Protein AF-A0A699J2H8-F1 (afdb_monomer_lite)

Foldseek 3Di:
DDDDDDDDDDPPPPVPPDPPQQAFDDWDWDDDPPFIWIWTAGPVRDIDIGRDPVVVVVVDDPRNLVRLLVRLCVVCVPNQDPDPVNNVSNVVSCVVPPPDPVSVVVDVVVPDDDDDVVNVVVVVVVVVVVVVVVVVVVVVVVVVVD

Sequence (146 aa):
METILDEEEVANDAIPLAVKSLRIVDWKIHIEGKKSYYRIVRADGKSQTYMIFNQMLKSFDKEDLKYLYKLVKARYGSTRPVERMDYLIWSDMKIMFEPHVEDEIYMLEKKKYPLTPHTFSTMLEKKLIIDYEIKMAYQLLKLIKK

Organism: Tanacetum cinerariifolium (NCBI:txid118510)

pLDDT: mean 70.09, std 17.8, range [38.12, 94.62]

Radius of gyration: 22.61 Å; chains: 1; bounding box: 38×48×82 Å

Secondary structure (DSSP, 8-state):
-----------------------EEEEEEEEETTEEEEEEEETTS-EEEESSHHHHHHT--HHHHHHHHHHHHHHHSS----SHHHHHHHHHHHHHHS--HHHHHHHHHT------HHHHHHHHHHHHHHHHHHHHHHHHHHHHT-

Structure (mmCIF, N/CA/C/O backbone):
data_AF-A0A699J2H8-F1
#
_entry.id   AF-A0A699J2H8-F1
#
loop_
_atom_site.group_PDB
_atom_site.id
_atom_site.type_symbol
_atom_site.label_atom_id
_atom_site.label_alt_id
_atom_site.label_comp_id
_atom_site.label_asym_id
_atom_site.label_entity_id
_atom_site.label_seq_id
_atom_site.pdbx_PDB_ins_code
_atom_site.Cartn_x
_atom_site.Cartn_y
_atom_site.Cartn_z
_atom_site.occupancy
_atom_site.B_iso_or_equiv
_atom_site.auth_seq_id
_atom_site.auth_comp_id
_atom_site.auth_asym_id
_atom_site.auth_atom_id
_atom_site.pdbx_PDB_model_num
ATOM 1 N N . MET A 1 1 ? -14.817 -9.064 63.402 1.00 38.59 1 MET A N 1
ATOM 2 C CA . MET A 1 1 ? -13.355 -9.006 63.238 1.00 38.59 1 MET A CA 1
ATOM 3 C C . MET A 1 1 ? -13.054 -9.352 61.794 1.00 38.59 1 MET A C 1
ATOM 5 O O . MET A 1 1 ? -13.486 -10.408 61.349 1.00 38.59 1 MET A O 1
ATOM 9 N N . GLU A 1 2 ? -12.402 -8.426 61.088 1.00 42.03 2 GLU A N 1
ATOM 10 C CA . GLU A 1 2 ? -11.489 -8.699 59.961 1.00 42.03 2 GLU A CA 1
ATOM 11 C C . GLU A 1 2 ? -10.451 -9.759 60.406 1.00 42.03 2 GLU A C 1
ATOM 13 O O . GLU A 1 2 ? -10.222 -9.893 61.607 1.00 42.03 2 GLU A O 1
ATOM 18 N N . THR A 1 3 ? -9.858 -10.596 59.548 1.00 38.12 3 THR A N 1
ATOM 19 C CA . THR A 1 3 ? -8.838 -10.221 58.551 1.00 38.12 3 THR A CA 1
ATOM 20 C C . THR A 1 3 ? -8.506 -11.370 57.565 1.00 38.12 3 THR A C 1
ATOM 22 O O . THR A 1 3 ? -8.207 -12.455 58.052 1.00 38.12 3 THR A O 1
ATOM 25 N N . ILE A 1 4 ? -8.535 -11.070 56.243 1.00 48.78 4 ILE A N 1
ATOM 26 C CA . ILE A 1 4 ? -7.527 -11.258 55.144 1.00 48.78 4 ILE A CA 1
ATOM 27 C C . ILE A 1 4 ? -6.814 -12.653 54.984 1.00 48.78 4 ILE A C 1
ATOM 29 O O . ILE A 1 4 ? -6.585 -13.313 55.982 1.00 48.78 4 ILE A O 1
ATOM 33 N N . LEU A 1 5 ? -6.401 -13.237 53.839 1.00 42.16 5 LEU A N 1
ATOM 34 C CA . LEU A 1 5 ? -5.879 -12.821 52.516 1.00 42.16 5 LEU A CA 1
ATOM 35 C C . LEU A 1 5 ? -5.981 -13.980 51.491 1.00 42.16 5 LEU A C 1
ATOM 37 O O . LEU A 1 5 ? -5.910 -15.141 51.876 1.00 42.16 5 LEU A O 1
ATOM 41 N N . ASP A 1 6 ? -6.059 -13.583 50.217 1.00 46.84 6 ASP A N 1
ATOM 42 C CA . ASP A 1 6 ? -5.455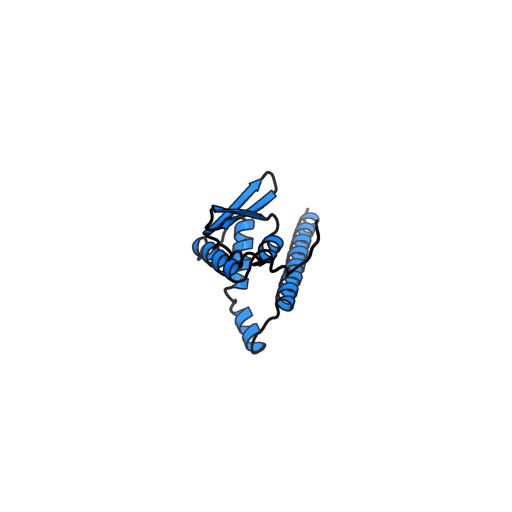 -14.161 49.003 1.00 46.84 6 ASP A CA 1
ATOM 43 C C . ASP A 1 6 ? -5.628 -15.637 48.629 1.00 46.84 6 ASP A C 1
ATOM 45 O O . ASP A 1 6 ? -5.005 -16.518 49.202 1.00 46.84 6 ASP A O 1
ATOM 49 N N . GLU A 1 7 ? -6.286 -15.842 47.485 1.00 54.75 7 GLU A N 1
ATOM 50 C CA . GLU A 1 7 ? -5.709 -16.638 46.396 1.00 54.75 7 GLU A CA 1
ATOM 51 C C . GLU A 1 7 ? -6.004 -15.923 45.064 1.00 54.75 7 GLU A C 1
ATOM 53 O O . GLU A 1 7 ? -7.074 -16.028 44.470 1.00 54.75 7 GLU A O 1
ATOM 58 N N . GLU A 1 8 ? -5.044 -15.072 44.698 1.00 54.75 8 GLU A N 1
ATOM 59 C CA . GLU A 1 8 ? -4.399 -15.071 43.383 1.00 54.75 8 GLU A CA 1
ATOM 60 C C . GLU A 1 8 ? -5.292 -14.876 42.141 1.00 54.75 8 GLU A C 1
ATOM 62 O O . GLU A 1 8 ? -5.820 -15.790 41.512 1.00 54.75 8 GLU A O 1
ATOM 67 N N . GLU A 1 9 ? -5.394 -13.603 41.757 1.00 54.81 9 GLU A N 1
ATOM 68 C CA . GLU A 1 9 ? -4.918 -13.119 40.459 1.00 54.81 9 GLU A CA 1
ATOM 69 C C . GLU A 1 9 ? -4.704 -14.193 39.374 1.00 54.81 9 GLU A C 1
ATOM 71 O O . GLU A 1 9 ? -3.600 -14.655 39.111 1.00 54.81 9 GLU A O 1
ATOM 76 N N . VAL A 1 10 ? -5.757 -14.475 38.612 1.00 50.31 10 VAL A N 1
ATOM 77 C CA . VAL A 1 10 ? -5.580 -14.642 37.170 1.00 50.31 10 VAL A CA 1
ATOM 78 C C . VAL A 1 10 ? -6.512 -13.651 36.508 1.00 50.31 10 VAL A C 1
ATOM 80 O O . VAL A 1 10 ? -7.599 -13.974 36.021 1.00 50.31 10 VAL A O 1
ATOM 83 N N . ALA A 1 11 ? -6.062 -12.395 36.507 1.00 47.09 11 ALA A N 1
ATOM 84 C CA . ALA A 1 11 ? -6.354 -11.511 35.401 1.00 47.09 11 ALA A CA 1
ATOM 85 C C . ALA A 1 11 ? -5.940 -12.279 34.144 1.00 47.09 11 ALA A C 1
ATOM 87 O O . ALA A 1 11 ? -4.769 -12.343 33.777 1.00 47.09 11 ALA A O 1
ATOM 88 N N . ASN A 1 12 ? -6.915 -12.925 33.506 1.00 44.81 12 ASN A N 1
ATOM 89 C CA . ASN A 1 12 ? -6.807 -13.268 32.107 1.00 44.81 12 ASN A CA 1
ATOM 90 C C . ASN A 1 12 ? -6.765 -11.929 31.368 1.00 44.81 12 ASN A C 1
ATOM 92 O O . ASN A 1 12 ? -7.751 -11.497 30.769 1.00 44.81 12 ASN A O 1
ATOM 96 N N . ASP A 1 13 ? -5.591 -11.297 31.397 1.00 46.25 13 ASP A N 1
ATOM 97 C CA . ASP A 1 13 ? -5.056 -10.480 30.324 1.00 46.25 13 ASP A CA 1
ATOM 98 C C . ASP A 1 13 ? -4.924 -11.403 29.111 1.00 46.25 13 ASP A C 1
ATOM 100 O O . ASP A 1 13 ? -3.848 -11.741 28.615 1.00 46.25 13 ASP A O 1
ATOM 104 N N . ALA A 1 14 ? -6.078 -11.836 28.607 1.00 44.56 14 ALA A N 1
ATOM 105 C CA . ALA A 1 14 ? -6.229 -12.154 27.219 1.00 44.56 14 ALA A CA 1
ATOM 106 C C . ALA A 1 14 ? -5.943 -10.837 26.501 1.00 44.56 14 ALA A C 1
ATOM 108 O O . ALA A 1 14 ? -6.843 -10.033 26.254 1.00 44.56 14 ALA A O 1
ATOM 109 N N . ILE A 1 15 ? -4.659 -10.611 26.204 1.00 53.31 15 ILE A N 1
ATOM 110 C CA . ILE A 1 15 ? -4.198 -9.730 25.136 1.00 53.31 15 ILE A CA 1
ATOM 111 C C . ILE A 1 15 ? -5.245 -9.881 24.034 1.00 53.31 15 ILE A C 1
ATOM 113 O O . ILE A 1 15 ? -5.424 -11.023 23.593 1.00 53.31 15 ILE A O 1
ATOM 117 N N . PRO A 1 16 ? -5.984 -8.823 23.638 1.00 52.12 16 PRO A N 1
ATOM 118 C CA . PRO A 1 16 ? -7.059 -8.962 22.672 1.00 52.12 16 PRO A CA 1
ATOM 119 C C . PRO A 1 16 ? -6.480 -9.685 21.473 1.00 52.12 16 PRO A C 1
ATOM 121 O O . PRO A 1 16 ? -5.569 -9.172 20.820 1.00 52.12 16 PRO A O 1
ATOM 124 N N . LEU A 1 17 ? -6.925 -10.929 21.303 1.00 49.25 17 LEU A N 1
ATOM 125 C CA . LEU A 1 17 ? -6.319 -11.910 20.429 1.00 49.25 17 LEU A CA 1
ATOM 126 C C . LEU A 1 17 ? -6.310 -11.305 19.039 1.00 49.25 17 LEU A C 1
ATOM 128 O O . LEU A 1 17 ? -7.362 -11.275 18.416 1.00 49.25 17 LEU A O 1
ATOM 132 N N . ALA A 1 18 ? -5.153 -10.772 18.642 1.00 46.41 18 ALA A N 1
ATOM 133 C CA . ALA A 1 18 ? -4.856 -10.131 17.377 1.00 46.41 18 ALA A CA 1
ATOM 134 C C . ALA A 1 18 ? -6.041 -9.354 16.780 1.00 46.41 18 ALA A C 1
ATOM 136 O O . ALA A 1 18 ? -6.980 -9.939 16.240 1.00 46.41 18 ALA A O 1
ATOM 137 N N . VAL A 1 19 ? -5.944 -8.022 16.727 1.00 51.56 19 VAL A N 1
ATOM 138 C CA . VAL A 1 19 ? -6.618 -7.271 15.660 1.00 51.56 19 VAL A CA 1
ATOM 139 C C . VAL A 1 19 ? -6.125 -7.882 14.349 1.00 51.56 19 VAL A C 1
ATOM 141 O O . VAL A 1 19 ? -5.096 -7.480 13.815 1.00 51.56 19 VAL A O 1
ATOM 144 N N . LYS A 1 20 ? -6.813 -8.929 13.877 1.00 54.25 20 LYS A N 1
ATOM 145 C CA . LYS A 1 20 ? -6.679 -9.493 12.546 1.00 54.25 20 LYS A CA 1
ATOM 146 C C . LYS A 1 20 ? -6.723 -8.269 11.670 1.00 54.25 20 LYS A C 1
ATOM 148 O O . LYS A 1 20 ? -7.688 -7.507 11.766 1.00 54.25 20 LYS A O 1
ATOM 153 N N . SER A 1 21 ? -5.653 -8.041 10.925 1.00 57.97 21 SER A N 1
ATOM 154 C CA . SER A 1 21 ? -5.563 -6.959 9.966 1.00 57.97 21 SER A CA 1
ATOM 155 C C . SER A 1 21 ? -6.805 -7.046 9.094 1.00 57.97 21 SER A C 1
ATOM 157 O O . SER A 1 21 ? -6.963 -7.919 8.241 1.00 57.97 21 SER A O 1
ATOM 159 N N . LEU A 1 22 ? -7.790 -6.205 9.413 1.00 78.06 22 LEU A N 1
ATOM 160 C CA . LEU A 1 22 ? -9.048 -6.217 8.700 1.00 78.06 22 LEU A CA 1
ATOM 161 C C . LEU A 1 22 ? -8.697 -5.846 7.277 1.00 78.06 22 LEU A C 1
ATOM 163 O O . LEU A 1 22 ? -8.060 -4.812 7.046 1.00 78.06 22 LEU A O 1
ATOM 167 N N . ARG A 1 23 ? -9.046 -6.756 6.368 1.00 87.56 23 ARG A N 1
ATOM 168 C CA . ARG A 1 23 ? -8.613 -6.742 4.978 1.00 87.56 23 ARG A CA 1
ATOM 169 C C . ARG A 1 23 ? -8.740 -5.334 4.406 1.00 87.56 23 ARG A C 1
ATOM 171 O O . ARG A 1 23 ? -9.797 -4.713 4.527 1.00 87.56 23 ARG A O 1
ATOM 178 N N . ILE A 1 24 ? -7.679 -4.852 3.764 1.00 92.94 24 ILE A N 1
ATOM 179 C CA . ILE A 1 24 ? -7.748 -3.616 2.986 1.00 92.94 24 ILE A CA 1
ATOM 180 C C . ILE A 1 24 ? -8.730 -3.847 1.837 1.00 92.94 24 ILE A C 1
ATOM 182 O O . ILE A 1 24 ? -8.563 -4.776 1.039 1.00 92.94 24 ILE A O 1
ATOM 186 N N . VAL A 1 25 ? -9.771 -3.018 1.784 1.00 94.56 25 VAL A N 1
ATOM 187 C CA . VAL A 1 25 ? -10.844 -3.111 0.785 1.00 94.56 25 VAL A CA 1
ATOM 188 C C . VAL A 1 25 ? -10.755 -2.012 -0.260 1.00 94.56 25 VAL A C 1
ATOM 190 O O . VAL A 1 25 ? -11.180 -2.230 -1.389 1.00 94.56 25 VAL A O 1
ATOM 193 N N . ASP A 1 26 ? -10.181 -0.860 0.087 1.00 94.44 26 ASP A N 1
ATOM 194 C CA . ASP A 1 26 ? -10.005 0.245 -0.849 1.00 94.44 26 ASP A CA 1
ATOM 195 C C . ASP A 1 26 ? -8.826 1.139 -0.445 1.00 94.44 26 ASP A C 1
ATOM 197 O O . ASP A 1 26 ? -8.370 1.146 0.703 1.00 94.44 26 ASP A O 1
ATOM 201 N N . TRP A 1 27 ? -8.341 1.916 -1.406 1.00 92.75 27 TRP A N 1
ATOM 202 C CA . TRP A 1 27 ? -7.365 2.969 -1.190 1.00 92.75 27 TRP A CA 1
ATOM 203 C C . TRP A 1 27 ? -7.651 4.160 -2.108 1.00 92.75 27 TRP A C 1
ATOM 205 O O . TRP A 1 27 ? -8.033 4.019 -3.275 1.00 92.75 27 TRP A O 1
ATOM 215 N N . LYS A 1 28 ? -7.445 5.365 -1.585 1.00 92.06 28 LYS A N 1
ATOM 216 C CA . LYS A 1 28 ? -7.680 6.622 -2.298 1.00 92.06 28 LYS A CA 1
ATOM 217 C C . LYS A 1 28 ? -6.521 7.567 -2.065 1.00 92.06 28 LYS A C 1
ATOM 219 O O . LYS A 1 28 ? -5.952 7.588 -0.977 1.00 92.06 28 LYS A O 1
ATOM 224 N N . ILE A 1 29 ? -6.212 8.379 -3.063 1.00 90.00 29 ILE A N 1
ATOM 225 C CA . ILE A 1 29 ? -5.381 9.558 -2.854 1.00 90.00 29 ILE A CA 1
ATOM 226 C C . ILE A 1 29 ? -6.317 10.731 -2.606 1.00 90.00 29 ILE A C 1
ATOM 228 O O . ILE A 1 29 ? -7.277 10.931 -3.347 1.00 90.00 29 ILE A O 1
ATOM 232 N N . HIS A 1 30 ? -6.064 11.487 -1.543 1.00 87.62 30 HIS A N 1
ATOM 233 C CA . HIS A 1 30 ? -6.704 12.781 -1.350 1.00 87.62 30 HIS A CA 1
ATOM 234 C C . HIS A 1 30 ? -5.654 13.881 -1.322 1.00 87.62 30 HIS A C 1
ATOM 236 O O . HIS A 1 30 ? -4.528 13.687 -0.859 1.00 87.62 30 HIS A O 1
ATOM 242 N N . ILE A 1 31 ? -6.038 15.044 -1.835 1.00 88.00 31 ILE A N 1
ATOM 243 C CA . ILE A 1 31 ? -5.181 16.218 -1.920 1.00 88.00 31 ILE A CA 1
ATOM 244 C C . ILE A 1 31 ? -5.767 17.276 -0.996 1.00 88.00 31 ILE A C 1
ATOM 246 O O . ILE A 1 31 ? -6.943 17.615 -1.096 1.00 88.00 31 ILE A O 1
ATOM 250 N N . GLU A 1 32 ? -4.941 17.785 -0.093 1.00 89.12 32 GLU A N 1
ATOM 251 C CA . GLU A 1 32 ? -5.283 18.881 0.804 1.00 89.12 32 GLU A CA 1
ATOM 252 C C . GLU A 1 32 ? -4.233 19.985 0.634 1.00 89.12 32 GLU A C 1
ATOM 254 O O . GLU A 1 32 ? -3.056 19.841 0.985 1.00 89.12 32 GLU A O 1
ATOM 259 N N . GLY A 1 33 ? -4.639 21.080 -0.011 1.00 90.12 33 GLY A N 1
ATOM 260 C CA . GLY A 1 33 ? -3.725 22.136 -0.440 1.00 90.12 33 GLY A CA 1
ATOM 261 C C . GLY A 1 33 ? -2.650 21.607 -1.398 1.00 90.12 33 GLY A C 1
ATOM 262 O O . GLY A 1 33 ? -2.951 21.127 -2.485 1.00 90.12 33 GLY A O 1
ATOM 263 N N . LYS A 1 34 ? -1.377 21.709 -0.994 1.00 85.06 34 LYS A N 1
ATOM 264 C CA . LYS A 1 34 ? -0.216 21.218 -1.768 1.00 85.06 34 LYS A CA 1
ATOM 265 C C . LYS A 1 34 ? 0.254 19.820 -1.347 1.00 85.06 34 LYS A C 1
ATOM 267 O O . LYS A 1 34 ? 1.294 19.365 -1.821 1.00 85.06 34 LYS A O 1
ATOM 272 N N . LYS A 1 35 ? -0.445 19.172 -0.413 1.00 85.56 35 LYS A N 1
ATOM 273 C CA . LYS A 1 35 ? -0.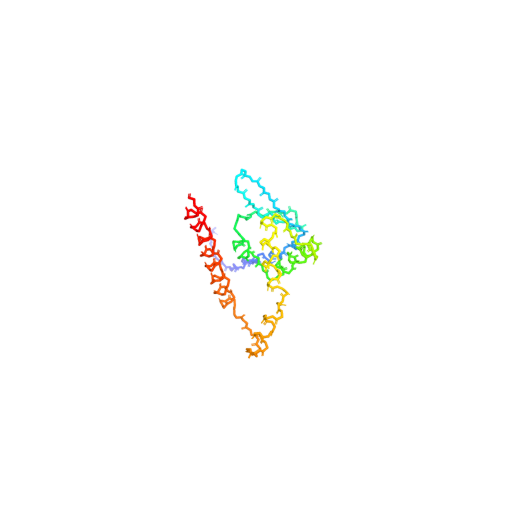072 17.866 0.136 1.00 85.56 35 LYS A CA 1
ATOM 274 C C . LYS A 1 35 ? -1.015 16.793 -0.390 1.00 85.56 35 LYS A C 1
ATOM 276 O O . LYS A 1 35 ? -2.216 17.013 -0.502 1.00 85.56 35 LYS A O 1
ATOM 281 N N . SER A 1 36 ? -0.456 15.629 -0.688 1.00 87.00 36 SER A N 1
ATOM 282 C CA . SER A 1 36 ? -1.197 14.452 -1.133 1.00 87.00 36 SER A CA 1
ATOM 283 C C . SER A 1 36 ? -1.021 13.341 -0.111 1.00 87.00 36 SER A C 1
ATOM 285 O O . SER A 1 36 ? 0.063 13.182 0.453 1.00 87.00 36 SER A O 1
ATOM 287 N N . TYR A 1 37 ? -2.077 12.571 0.109 1.00 90.69 37 TYR A N 1
ATOM 288 C CA . TYR A 1 37 ? -2.121 11.558 1.149 1.00 90.69 37 TYR A CA 1
ATOM 289 C C . TYR A 1 37 ? -2.762 10.274 0.636 1.00 90.69 37 TYR A C 1
ATOM 291 O O . TYR A 1 37 ? -3.749 10.313 -0.096 1.00 90.69 37 TYR A O 1
ATOM 299 N N . TYR A 1 38 ? -2.232 9.141 1.083 1.00 91.38 38 TYR A N 1
ATOM 300 C CA . TYR A 1 38 ? -2.807 7.820 0.882 1.00 91.38 38 TYR A CA 1
ATOM 301 C C . TYR A 1 38 ? -3.809 7.535 1.992 1.00 91.38 38 TYR A C 1
ATOM 303 O O . TYR A 1 38 ? -3.426 7.387 3.150 1.00 91.38 38 TYR A O 1
ATOM 311 N N . ARG A 1 39 ? -5.088 7.432 1.650 1.00 94.62 39 ARG A N 1
ATOM 312 C CA . ARG A 1 39 ? -6.138 6.965 2.551 1.00 94.62 39 ARG A CA 1
ATOM 313 C C . ARG A 1 39 ? -6.429 5.501 2.276 1.00 94.62 39 ARG A C 1
ATOM 315 O O . ARG A 1 39 ? -6.802 5.140 1.165 1.00 94.62 39 ARG A O 1
ATOM 322 N N . ILE A 1 40 ? -6.291 4.682 3.303 1.00 94.19 40 ILE A N 1
ATOM 323 C CA . ILE A 1 40 ? -6.441 3.230 3.259 1.00 94.19 40 ILE A CA 1
ATOM 324 C C . ILE A 1 40 ? -7.713 2.883 4.006 1.00 94.19 40 ILE A C 1
ATOM 326 O O . ILE A 1 40 ? -7.868 3.293 5.153 1.00 94.19 40 ILE A O 1
ATOM 330 N N . VAL A 1 41 ? -8.620 2.157 3.361 1.00 94.56 41 VAL A N 1
ATOM 331 C CA . VAL A 1 41 ? -9.917 1.767 3.918 1.00 94.56 41 VAL A CA 1
ATOM 332 C C . VAL A 1 41 ? -9.901 0.271 4.210 1.00 94.56 41 VAL A C 1
ATOM 334 O O . VAL A 1 41 ? -9.575 -0.541 3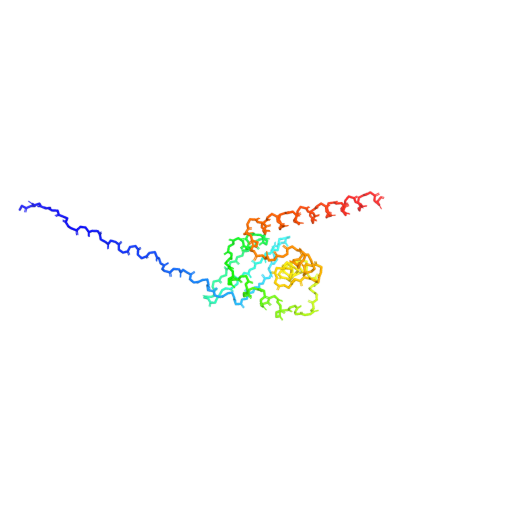.338 1.00 94.56 41 VAL A O 1
ATOM 337 N N . ARG A 1 42 ? -10.250 -0.093 5.443 1.00 94.12 42 ARG A N 1
ATOM 338 C CA . ARG A 1 42 ? -10.348 -1.479 5.909 1.00 94.12 42 ARG A CA 1
ATOM 339 C C . ARG A 1 42 ? -11.800 -1.959 5.909 1.00 94.12 42 ARG A C 1
ATOM 341 O O . ARG A 1 42 ? -12.738 -1.168 5.831 1.00 94.12 42 ARG A O 1
ATOM 348 N N . ALA A 1 43 ? -11.975 -3.277 5.963 1.00 92.88 43 ALA A N 1
ATOM 349 C CA . ALA A 1 43 ? -13.281 -3.931 5.877 1.00 92.88 43 ALA A CA 1
ATOM 350 C C . ALA A 1 43 ? -14.265 -3.561 7.007 1.00 92.88 43 ALA A C 1
ATOM 352 O O . ALA A 1 43 ? -15.469 -3.669 6.807 1.00 92.88 43 ALA A O 1
ATOM 353 N N . ASP A 1 44 ? -13.782 -3.102 8.165 1.00 90.69 44 ASP A N 1
ATOM 354 C CA . ASP A 1 44 ? -14.620 -2.571 9.255 1.00 90.69 44 ASP A CA 1
ATOM 355 C C . ASP A 1 44 ? -15.090 -1.128 9.026 1.00 90.69 44 ASP A C 1
ATOM 357 O O . ASP A 1 44 ? -15.701 -0.525 9.906 1.00 90.69 44 ASP A O 1
ATOM 361 N N . GLY A 1 45 ? -14.773 -0.542 7.871 1.00 89.94 45 GLY A N 1
ATOM 362 C CA . GLY A 1 45 ? -15.086 0.844 7.548 1.00 89.94 45 GLY A CA 1
ATOM 363 C C . GLY A 1 45 ? -14.121 1.861 8.159 1.00 89.94 45 GLY A C 1
ATOM 364 O O . GLY A 1 45 ? -14.230 3.049 7.845 1.00 89.94 45 GLY A O 1
ATOM 365 N N . LYS A 1 46 ? -13.141 1.444 8.976 1.00 91.56 46 LYS A N 1
ATOM 366 C CA . LYS A 1 46 ? -12.097 2.359 9.451 1.00 91.56 46 LYS A CA 1
ATOM 367 C C . LYS A 1 46 ? -11.174 2.733 8.301 1.00 91.56 46 LYS A C 1
ATOM 369 O O . LYS A 1 46 ? -10.903 1.941 7.395 1.00 91.56 46 LYS A O 1
ATOM 374 N N . SER A 1 47 ? -10.655 3.956 8.355 1.00 92.69 47 SER A N 1
ATOM 375 C CA . SER A 1 47 ? -9.660 4.411 7.393 1.00 92.69 47 SER A CA 1
ATOM 376 C C . SER A 1 47 ? -8.505 5.128 8.063 1.00 92.69 47 SER A C 1
ATOM 378 O O . SER A 1 47 ? -8.739 5.952 8.942 1.00 92.69 47 SER A O 1
ATOM 380 N N . GLN A 1 48 ? -7.293 4.863 7.587 1.00 93.56 48 GLN A N 1
ATOM 381 C CA . GLN A 1 48 ? -6.071 5.520 8.037 1.00 93.56 48 GLN A CA 1
ATOM 382 C C . GLN A 1 48 ? -5.436 6.288 6.880 1.00 93.56 48 GLN A C 1
ATOM 384 O O . GLN A 1 48 ? -5.457 5.827 5.738 1.00 93.56 48 GLN A O 1
ATOM 389 N N . THR A 1 49 ? -4.860 7.449 7.184 1.00 94.06 49 THR A N 1
ATOM 390 C CA . THR A 1 49 ? -4.224 8.319 6.194 1.00 94.06 49 THR A CA 1
ATOM 391 C C . THR A 1 49 ? -2.714 8.387 6.415 1.00 94.06 49 THR A C 1
ATOM 393 O O . THR A 1 49 ? -2.252 8.532 7.546 1.00 94.06 49 THR A O 1
ATOM 396 N N . TYR A 1 50 ? -1.947 8.339 5.327 1.00 90.44 50 TYR A N 1
ATOM 397 C CA . TYR A 1 50 ? -0.490 8.414 5.323 1.00 90.44 50 TYR A CA 1
ATOM 398 C C . TYR A 1 50 ? -0.015 9.451 4.316 1.00 90.44 50 TYR A C 1
ATOM 400 O O . TYR A 1 50 ? -0.371 9.407 3.142 1.00 90.44 50 TYR A O 1
ATOM 408 N N . MET A 1 51 ? 0.834 10.373 4.758 1.00 85.69 51 MET A N 1
ATOM 409 C CA . MET A 1 51 ? 1.461 11.344 3.857 1.00 85.69 51 MET A CA 1
ATOM 410 C C . MET A 1 51 ? 2.662 10.734 3.119 1.00 85.69 51 MET A C 1
ATOM 412 O O . MET A 1 51 ? 2.945 11.084 1.976 1.00 85.69 51 MET A O 1
ATOM 416 N N . ILE A 1 52 ? 3.376 9.814 3.776 1.00 80.06 52 ILE A N 1
ATOM 417 C CA . ILE A 1 52 ? 4.617 9.217 3.280 1.00 80.06 52 ILE A CA 1
ATOM 418 C C . ILE A 1 52 ? 4.401 7.720 3.057 1.00 80.06 52 ILE A C 1
ATOM 420 O O . ILE A 1 52 ? 3.997 7.002 3.971 1.00 80.06 52 ILE A O 1
ATOM 424 N N . PHE A 1 53 ? 4.737 7.237 1.860 1.00 77.56 53 PHE A N 1
ATOM 425 C CA . PHE A 1 53 ? 4.558 5.835 1.474 1.00 77.56 53 PHE A CA 1
ATOM 426 C C . PHE A 1 53 ? 5.290 4.857 2.411 1.00 77.56 53 PHE A C 1
ATOM 428 O O . PHE A 1 53 ? 4.711 3.875 2.856 1.00 77.56 53 PHE A O 1
ATOM 435 N N . ASN A 1 54 ? 6.524 5.170 2.819 1.00 76.38 54 ASN A N 1
ATOM 436 C CA . ASN A 1 54 ? 7.285 4.342 3.764 1.00 76.38 54 ASN A CA 1
ATOM 437 C C . ASN A 1 54 ? 6.577 4.186 5.128 1.00 76.38 54 ASN A C 1
ATOM 439 O O . ASN A 1 54 ? 6.553 3.093 5.687 1.00 76.38 54 ASN A O 1
ATOM 443 N N . GLN A 1 55 ? 5.944 5.249 5.642 1.00 82.88 55 GLN A N 1
ATOM 444 C CA . GLN A 1 55 ? 5.176 5.169 6.893 1.00 82.88 55 GLN A CA 1
ATOM 445 C C . GLN A 1 55 ? 3.974 4.230 6.757 1.00 82.88 55 GLN A C 1
ATOM 447 O O . GLN A 1 55 ? 3.684 3.474 7.679 1.00 82.88 55 GLN A O 1
ATOM 452 N N . MET A 1 56 ? 3.314 4.248 5.596 1.00 85.12 56 MET A N 1
ATOM 453 C CA . MET A 1 56 ? 2.240 3.308 5.284 1.00 85.12 56 MET A CA 1
ATOM 454 C C . MET A 1 56 ? 2.755 1.866 5.297 1.00 85.12 56 MET A C 1
ATOM 456 O O . MET A 1 56 ? 2.200 1.034 6.008 1.00 85.12 56 MET A O 1
ATOM 460 N N . LEU A 1 57 ? 3.862 1.584 4.601 1.00 80.88 57 LEU A N 1
ATOM 461 C CA . LEU A 1 57 ? 4.455 0.241 4.557 1.00 80.88 57 LEU A CA 1
ATOM 462 C C . LEU A 1 57 ? 4.843 -0.282 5.946 1.00 80.88 57 LEU A C 1
ATOM 464 O O . LEU A 1 57 ? 4.584 -1.440 6.248 1.00 80.88 57 LEU A O 1
ATOM 468 N N . LYS A 1 58 ? 5.410 0.568 6.814 1.00 81.25 58 LYS A N 1
ATOM 469 C CA . LYS A 1 58 ? 5.779 0.194 8.194 1.00 81.25 58 LYS A CA 1
ATOM 470 C C . LYS A 1 58 ? 4.591 -0.226 9.056 1.00 81.25 58 LYS A C 1
ATOM 472 O O . LYS A 1 58 ? 4.780 -0.929 10.041 1.00 81.25 58 LYS A O 1
ATOM 477 N N . SER A 1 59 ? 3.391 0.230 8.712 1.00 83.12 59 SER A N 1
ATOM 478 C CA . SER A 1 59 ? 2.168 -0.094 9.448 1.00 83.12 59 SER A CA 1
ATOM 479 C C . SER A 1 59 ? 1.426 -1.318 8.911 1.00 83.12 59 SER A C 1
ATOM 481 O O . SER A 1 59 ? 0.396 -1.685 9.472 1.00 83.12 59 SER A O 1
ATOM 483 N N . PHE A 1 60 ? 1.895 -1.910 7.809 1.00 84.56 60 PHE A N 1
ATOM 484 C CA . PHE A 1 60 ? 1.218 -3.007 7.126 1.00 84.56 60 PHE A CA 1
ATOM 485 C C . PHE A 1 60 ? 1.950 -4.317 7.352 1.00 84.56 60 PHE A C 1
ATOM 487 O O . PHE A 1 60 ? 3.175 -4.395 7.243 1.00 84.56 60 PHE A O 1
ATOM 494 N N . ASP A 1 61 ? 1.179 -5.367 7.599 1.00 82.19 61 ASP A N 1
ATOM 495 C CA . ASP A 1 61 ? 1.703 -6.720 7.542 1.00 82.19 61 ASP A CA 1
ATOM 496 C C . ASP A 1 61 ? 1.770 -7.240 6.090 1.00 82.19 61 ASP A C 1
ATOM 498 O O . ASP A 1 61 ? 1.413 -6.579 5.108 1.00 82.19 61 ASP A O 1
ATOM 502 N N . LYS A 1 62 ? 2.261 -8.471 5.938 1.00 78.69 62 LYS A N 1
ATOM 503 C CA . LYS A 1 62 ? 2.400 -9.118 4.629 1.00 78.69 62 LYS A CA 1
ATOM 504 C C . LYS A 1 62 ? 1.056 -9.326 3.920 1.00 78.69 62 LYS A C 1
ATOM 506 O O . LYS A 1 62 ? 1.026 -9.340 2.687 1.00 78.69 62 LYS A O 1
ATOM 511 N N . GLU A 1 63 ? -0.031 -9.556 4.651 1.00 81.12 63 GLU A N 1
ATOM 512 C CA . GLU A 1 63 ? -1.354 -9.752 4.055 1.00 81.12 63 GLU A CA 1
ATOM 513 C C . GLU A 1 63 ? -1.939 -8.428 3.576 1.00 81.12 63 GLU A C 1
ATOM 515 O O . GLU A 1 63 ? -2.406 -8.355 2.437 1.00 81.12 63 GLU A O 1
ATOM 520 N N . ASP A 1 64 ? -1.820 -7.372 4.378 1.00 88.31 64 ASP A N 1
ATOM 521 C CA . ASP A 1 64 ? -2.188 -6.005 4.019 1.00 88.31 64 ASP A CA 1
ATOM 522 C C . ASP A 1 64 ? -1.511 -5.590 2.703 1.00 88.31 64 ASP A C 1
ATOM 524 O O . ASP A 1 64 ? -2.185 -5.164 1.761 1.00 88.31 64 ASP A O 1
ATOM 528 N N . LEU A 1 65 ? -0.196 -5.807 2.574 1.00 86.88 65 LEU A N 1
ATOM 529 C CA . LEU A 1 65 ? 0.541 -5.500 1.341 1.00 86.88 65 LEU A CA 1
ATOM 530 C C . LEU A 1 65 ? 0.039 -6.307 0.135 1.00 86.88 65 LEU A C 1
ATOM 532 O O . LEU A 1 65 ? -0.131 -5.749 -0.950 1.00 86.88 65 LEU A O 1
ATOM 536 N N . LYS A 1 66 ? -0.257 -7.602 0.310 1.00 86.19 66 LYS A N 1
ATOM 537 C CA . LYS A 1 66 ? -0.829 -8.438 -0.761 1.00 86.19 66 LYS A CA 1
ATOM 538 C C . LYS A 1 66 ? -2.194 -7.927 -1.214 1.00 86.19 66 LYS A C 1
ATOM 540 O O . LYS A 1 66 ? -2.487 -7.949 -2.411 1.00 86.19 66 LYS A O 1
ATOM 545 N N . TYR A 1 67 ? -3.051 -7.511 -0.285 1.00 90.75 67 TYR A N 1
ATOM 546 C CA . TYR A 1 67 ? -4.367 -6.973 -0.624 1.00 90.75 67 TYR A CA 1
ATOM 547 C C . TYR A 1 67 ? -4.263 -5.617 -1.307 1.00 90.75 67 TYR A C 1
ATOM 549 O O . TYR A 1 67 ? -4.918 -5.416 -2.330 1.00 90.75 67 TYR A O 1
ATOM 557 N N . LEU A 1 68 ? -3.394 -4.732 -0.817 1.00 90.94 68 LEU A N 1
ATOM 558 C CA . LEU A 1 68 ? -3.141 -3.453 -1.468 1.00 90.94 68 LEU A CA 1
ATOM 559 C C . LEU A 1 68 ? -2.622 -3.651 -2.898 1.00 90.94 68 LEU A C 1
ATOM 561 O O . LEU A 1 68 ? -3.156 -3.039 -3.821 1.00 90.94 68 LEU A O 1
ATOM 565 N N . TYR A 1 69 ? -1.668 -4.558 -3.118 1.00 89.81 69 TYR A N 1
ATOM 566 C CA . TYR A 1 69 ? -1.184 -4.876 -4.463 1.00 89.81 69 TYR A CA 1
ATOM 567 C C . TYR A 1 69 ? -2.305 -5.379 -5.383 1.00 89.81 69 TYR A C 1
ATOM 569 O O . TYR A 1 69 ? -2.420 -4.903 -6.511 1.00 89.81 69 TYR A O 1
ATOM 577 N N . LYS A 1 70 ? -3.191 -6.268 -4.908 1.00 91.06 70 LYS A N 1
ATOM 578 C CA . LYS A 1 70 ? -4.360 -6.712 -5.693 1.00 91.06 70 LYS A CA 1
ATOM 579 C C . LYS A 1 70 ? -5.256 -5.541 -6.102 1.00 91.06 70 LYS A C 1
ATOM 581 O O . LYS A 1 70 ? -5.711 -5.510 -7.240 1.00 91.06 70 LYS A O 1
ATOM 586 N N . LEU A 1 71 ? -5.489 -4.581 -5.206 1.00 93.31 71 LEU A N 1
ATOM 587 C CA . LEU A 1 71 ? -6.296 -3.392 -5.497 1.00 93.31 71 LEU A CA 1
ATOM 588 C C . LEU A 1 71 ? -5.613 -2.470 -6.512 1.00 93.31 71 LEU A C 1
ATOM 590 O O . LEU A 1 71 ? -6.244 -2.015 -7.462 1.00 93.31 71 LEU A O 1
ATOM 594 N N . VAL A 1 72 ? -4.318 -2.209 -6.335 1.00 89.94 72 VAL A N 1
ATOM 595 C CA . VAL A 1 72 ? -3.511 -1.389 -7.252 1.00 89.94 72 VAL A CA 1
ATOM 596 C C . VAL A 1 72 ? -3.458 -2.029 -8.641 1.00 89.94 72 VAL A C 1
ATOM 598 O O . VAL A 1 72 ? -3.687 -1.350 -9.640 1.00 89.94 72 VAL A O 1
ATOM 601 N N . LYS A 1 73 ? -3.243 -3.347 -8.715 1.00 89.31 73 LYS A N 1
ATOM 602 C CA . LYS A 1 73 ? -3.261 -4.112 -9.965 1.00 89.31 73 LYS A CA 1
ATOM 603 C C . LYS A 1 73 ? -4.642 -4.133 -10.612 1.00 89.31 73 LYS A C 1
ATOM 605 O O . LYS A 1 73 ? -4.731 -4.011 -11.823 1.00 89.31 73 LYS A O 1
ATOM 610 N N . ALA A 1 74 ? -5.719 -4.244 -9.838 1.00 90.69 74 ALA A N 1
ATOM 611 C CA . ALA A 1 74 ? -7.071 -4.160 -10.386 1.00 90.69 74 ALA A CA 1
ATOM 612 C C . ALA A 1 74 ? -7.357 -2.777 -10.997 1.00 90.69 74 ALA A C 1
ATOM 614 O O . ALA A 1 74 ? -8.007 -2.693 -12.034 1.00 90.69 74 ALA A O 1
ATOM 615 N N . ARG A 1 75 ? -6.840 -1.699 -10.388 1.00 89.81 75 ARG A N 1
ATOM 616 C CA . ARG A 1 75 ? -7.027 -0.324 -10.880 1.00 89.81 75 ARG A CA 1
ATOM 617 C C . ARG A 1 75 ? -6.183 -0.009 -12.120 1.00 89.81 75 ARG A C 1
ATOM 619 O O . ARG A 1 75 ? -6.663 0.670 -13.020 1.00 89.81 75 ARG A O 1
ATOM 626 N N . TYR A 1 76 ? -4.945 -0.493 -12.167 1.00 85.50 76 TYR A N 1
ATOM 627 C CA . TYR A 1 76 ? -3.941 -0.074 -13.156 1.00 85.50 76 TYR A CA 1
ATOM 628 C C . TYR A 1 76 ? -3.384 -1.218 -14.007 1.00 85.50 76 TYR A C 1
ATOM 630 O O . TYR A 1 76 ? -2.323 -1.071 -14.604 1.00 85.50 76 TYR A O 1
ATOM 638 N N . GLY A 1 77 ? -4.065 -2.367 -14.049 1.00 70.06 77 GLY A N 1
ATOM 639 C CA . GLY A 1 77 ? -3.539 -3.666 -14.500 1.00 70.06 77 GLY A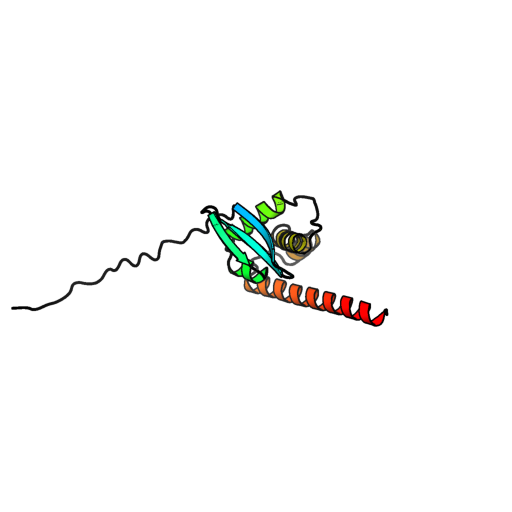 CA 1
ATOM 640 C C . GLY A 1 77 ? -2.573 -3.643 -15.684 1.00 70.06 77 GLY A C 1
ATOM 641 O O . GLY A 1 77 ? -1.535 -4.298 -15.628 1.00 70.06 77 GLY A O 1
ATOM 642 N N . SER A 1 78 ? -2.866 -2.855 -16.720 1.00 67.31 78 SER A N 1
ATOM 643 C CA . SER A 1 78 ? -1.940 -2.597 -17.837 1.00 67.31 78 SER A CA 1
ATOM 644 C C . SER A 1 78 ? -1.802 -1.111 -18.186 1.00 67.31 78 SER A C 1
ATOM 646 O O . SER A 1 78 ? -1.052 -0.751 -19.091 1.00 67.31 78 SER A O 1
ATOM 648 N N . THR A 1 79 ? -2.516 -0.238 -17.478 1.00 72.88 79 THR A N 1
ATOM 649 C CA . THR A 1 79 ? -2.565 1.200 -17.731 1.00 72.88 79 THR A CA 1
ATOM 650 C C . THR A 1 79 ? -1.652 1.926 -16.760 1.00 72.88 79 THR A C 1
ATOM 652 O O . THR A 1 79 ? -1.867 1.937 -15.549 1.00 72.88 79 THR A O 1
ATOM 655 N N . ARG A 1 80 ? -0.608 2.558 -17.303 1.00 72.69 80 ARG A N 1
ATOM 656 C CA . ARG A 1 80 ? 0.306 3.373 -16.505 1.00 72.69 80 ARG A CA 1
ATOM 657 C C . ARG A 1 80 ? -0.457 4.579 -15.933 1.00 72.69 80 ARG A C 1
ATOM 659 O O . ARG A 1 80 ? -1.052 5.320 -16.719 1.00 72.69 80 ARG A O 1
ATOM 666 N N . PRO A 1 81 ? -0.419 4.817 -14.611 1.00 77.56 81 PRO A N 1
ATOM 667 C CA . PRO A 1 81 ? -1.050 5.994 -14.032 1.00 77.56 81 PRO A CA 1
ATOM 668 C C . PRO A 1 81 ? -0.364 7.277 -14.509 1.00 77.56 81 PRO A C 1
ATOM 670 O O . PRO A 1 81 ? 0.859 7.311 -14.671 1.00 77.56 81 PRO A O 1
ATOM 673 N N . VAL A 1 82 ? -1.153 8.335 -14.706 1.00 73.25 82 VAL A N 1
ATOM 674 C CA . VAL A 1 82 ? -0.656 9.667 -15.100 1.00 73.25 82 VAL A CA 1
ATOM 675 C C . VAL A 1 82 ? -0.322 10.513 -13.870 1.00 73.25 82 VAL A C 1
ATOM 677 O O . VAL A 1 82 ? 0.637 11.285 -13.877 1.00 73.25 82 VAL A O 1
ATOM 680 N N . GLU A 1 83 ? -1.093 10.354 -12.793 1.00 77.94 83 GLU A N 1
ATOM 681 C CA . GLU A 1 83 ? -0.872 11.081 -11.549 1.00 77.94 83 GLU A CA 1
ATOM 682 C C . GLU A 1 83 ? 0.376 10.577 -10.819 1.00 77.94 83 GLU A C 1
ATOM 684 O O . GLU A 1 83 ? 0.639 9.379 -10.716 1.00 77.94 83 GLU A O 1
ATOM 689 N N . ARG A 1 84 ? 1.165 11.516 -10.286 1.00 77.44 84 ARG A N 1
ATOM 690 C CA . ARG A 1 84 ? 2.482 11.226 -9.703 1.00 77.44 84 ARG A CA 1
ATOM 691 C C . ARG A 1 84 ? 2.417 10.252 -8.523 1.00 77.44 84 ARG A C 1
ATOM 693 O O . ARG A 1 84 ? 3.306 9.417 -8.390 1.00 77.44 84 ARG A O 1
ATOM 700 N N . MET A 1 85 ? 1.410 10.389 -7.658 1.00 77.44 85 MET A N 1
ATOM 701 C CA . MET A 1 85 ? 1.257 9.539 -6.470 1.00 77.44 85 MET A CA 1
ATOM 702 C C . MET A 1 85 ? 0.736 8.151 -6.848 1.00 77.44 85 MET A C 1
ATOM 704 O O . MET A 1 85 ? 1.268 7.160 -6.356 1.00 77.44 85 MET A O 1
ATOM 708 N N . ASP A 1 86 ? -0.221 8.065 -7.775 1.00 83.38 86 ASP A N 1
ATOM 709 C CA . ASP A 1 86 ? -0.689 6.794 -8.335 1.00 83.38 86 ASP A CA 1
ATOM 710 C C . ASP A 1 86 ? 0.425 6.032 -9.044 1.00 83.38 86 ASP A C 1
ATOM 712 O O . ASP A 1 86 ? 0.561 4.823 -8.866 1.00 83.38 86 ASP A O 1
ATOM 716 N N . TYR A 1 87 ? 1.260 6.741 -9.805 1.00 83.00 87 TYR A N 1
ATOM 717 C CA . TYR A 1 87 ? 2.426 6.153 -10.448 1.00 83.00 87 TYR A CA 1
ATOM 718 C C . TYR A 1 87 ? 3.404 5.588 -9.417 1.00 83.00 87 TYR A C 1
ATOM 720 O O . TYR A 1 87 ? 3.867 4.469 -9.604 1.00 83.00 87 TYR A O 1
ATOM 728 N N . LEU A 1 88 ? 3.672 6.320 -8.328 1.00 82.88 88 LEU A N 1
ATOM 729 C CA . LEU A 1 88 ? 4.594 5.889 -7.273 1.00 82.88 88 LEU A CA 1
ATOM 730 C C . LEU A 1 88 ? 4.114 4.602 -6.586 1.00 82.88 88 LEU A C 1
ATOM 732 O O . LEU A 1 88 ? 4.848 3.618 -6.539 1.00 82.88 88 LEU A O 1
ATOM 736 N N . ILE A 1 89 ? 2.862 4.576 -6.110 1.00 84.81 89 ILE A N 1
ATOM 737 C CA . ILE A 1 89 ? 2.304 3.378 -5.464 1.00 84.81 89 ILE A CA 1
ATOM 738 C C . ILE A 1 89 ? 2.221 2.200 -6.439 1.00 84.81 89 ILE A C 1
ATOM 740 O O . ILE A 1 89 ? 2.520 1.072 -6.055 1.00 84.81 89 ILE A O 1
ATOM 744 N N . TRP A 1 90 ? 1.865 2.443 -7.703 1.00 87.56 90 TRP A N 1
ATOM 745 C CA . TRP A 1 90 ? 1.830 1.405 -8.729 1.00 87.56 90 TRP A CA 1
ATOM 746 C C . TRP A 1 90 ? 3.218 0.839 -9.031 1.00 87.56 90 TRP A C 1
ATOM 748 O O . TRP A 1 90 ? 3.377 -0.381 -9.022 1.00 87.56 90 TRP A O 1
ATOM 758 N N . SER A 1 91 ? 4.224 1.690 -9.257 1.00 80.50 91 SER A N 1
ATOM 759 C CA . SER A 1 91 ? 5.581 1.244 -9.580 1.00 80.50 91 SER A CA 1
ATOM 760 C C . SER A 1 91 ? 6.213 0.479 -8.426 1.00 80.50 91 SER A C 1
ATOM 762 O O . SER A 1 91 ? 6.806 -0.573 -8.647 1.00 80.50 91 SER A O 1
ATOM 764 N N . ASP A 1 92 ? 6.047 0.961 -7.195 1.00 81.00 92 ASP A N 1
ATOM 765 C CA . ASP A 1 92 ? 6.633 0.320 -6.018 1.00 81.00 92 ASP A CA 1
ATOM 766 C C . ASP A 1 92 ? 5.976 -1.033 -5.732 1.00 81.00 92 ASP A C 1
ATOM 768 O O . ASP A 1 92 ? 6.664 -2.014 -5.455 1.00 81.00 92 ASP A O 1
ATOM 772 N N . MET A 1 93 ? 4.648 -1.118 -5.859 1.00 84.44 93 MET A N 1
ATOM 773 C CA . MET A 1 93 ? 3.915 -2.378 -5.709 1.00 84.44 93 MET A CA 1
ATOM 774 C C . MET A 1 93 ? 4.256 -3.371 -6.820 1.00 84.44 93 MET A C 1
ATOM 776 O O . MET A 1 93 ? 4.399 -4.560 -6.547 1.00 84.44 93 MET A O 1
ATOM 780 N N . LYS A 1 94 ? 4.433 -2.901 -8.060 1.00 80.12 94 LYS A N 1
ATOM 781 C CA . LYS A 1 94 ? 4.873 -3.750 -9.168 1.00 80.12 94 LYS A CA 1
ATOM 782 C C . LYS A 1 94 ? 6.254 -4.335 -8.886 1.00 80.12 94 LYS A C 1
ATOM 784 O O . LYS A 1 94 ? 6.393 -5.540 -8.938 1.00 80.12 94 LYS A O 1
ATOM 789 N N . ILE A 1 95 ? 7.219 -3.524 -8.464 1.00 77.44 95 ILE A N 1
ATOM 790 C CA . ILE A 1 95 ? 8.578 -3.995 -8.147 1.00 77.44 95 ILE A CA 1
ATOM 791 C C . ILE A 1 95 ? 8.588 -4.970 -6.960 1.00 77.44 95 ILE A C 1
ATOM 793 O O . ILE A 1 95 ? 9.350 -5.931 -6.950 1.00 77.44 95 ILE A O 1
ATOM 797 N N . MET A 1 96 ? 7.733 -4.758 -5.956 1.00 74.25 96 MET A N 1
ATOM 798 C CA . MET A 1 96 ? 7.652 -5.653 -4.796 1.00 74.25 96 MET A CA 1
ATOM 799 C C . MET A 1 96 ? 7.032 -7.026 -5.106 1.00 74.25 96 MET A C 1
ATOM 801 O O . MET A 1 96 ? 7.357 -7.994 -4.418 1.00 74.25 96 MET A O 1
ATOM 805 N N . PHE A 1 97 ? 6.119 -7.120 -6.079 1.00 76.88 97 PHE A N 1
ATOM 806 C CA . PHE A 1 97 ? 5.305 -8.325 -6.314 1.00 76.88 97 PHE A CA 1
ATOM 807 C C . PHE A 1 97 ? 5.452 -8.950 -7.711 1.00 76.88 97 PHE A C 1
ATOM 809 O O . PHE A 1 97 ? 5.084 -10.111 -7.887 1.00 76.88 97 PHE A O 1
ATOM 816 N N . GLU A 1 98 ? 5.976 -8.216 -8.689 1.00 76.12 98 GLU A N 1
ATOM 817 C CA . GLU A 1 98 ? 6.273 -8.658 -10.053 1.00 76.12 98 GLU A CA 1
ATOM 818 C C . GLU A 1 98 ? 7.771 -8.448 -10.306 1.00 76.12 98 GLU A C 1
ATOM 820 O O . GLU A 1 98 ? 8.180 -7.330 -10.629 1.00 76.12 98 GLU A O 1
ATOM 825 N N . PRO A 1 99 ? 8.611 -9.483 -10.135 1.00 60.00 99 PRO A N 1
ATOM 826 C CA . PRO A 1 99 ? 10.024 -9.355 -10.459 1.00 60.00 99 PRO A CA 1
ATOM 827 C C . PRO A 1 99 ? 10.175 -9.019 -11.950 1.00 60.00 99 PRO A C 1
ATOM 829 O O . PRO A 1 99 ? 9.523 -9.622 -12.805 1.00 60.00 99 PRO A O 1
ATOM 832 N N . HIS A 1 100 ? 10.999 -8.020 -12.270 1.00 55.94 100 HIS A N 1
ATOM 833 C CA . HIS A 1 100 ? 11.365 -7.745 -13.656 1.00 55.94 100 HIS A CA 1
ATOM 834 C C . HIS A 1 100 ? 12.281 -8.851 -14.187 1.00 55.94 100 HIS A C 1
ATOM 836 O O . HIS A 1 100 ? 12.944 -9.526 -13.414 1.00 55.94 100 HIS A O 1
ATOM 842 N N . VAL A 1 101 ? 12.384 -9.008 -15.509 1.00 48.78 101 VAL A N 1
ATOM 843 C CA . VAL A 1 101 ? 13.279 -10.012 -16.123 1.00 48.78 101 VAL A CA 1
ATOM 844 C C . VAL A 1 101 ? 14.733 -9.835 -15.659 1.00 48.78 101 VAL A C 1
ATOM 846 O O . VAL A 1 101 ? 15.429 -10.811 -15.405 1.00 48.78 101 VAL A O 1
ATOM 849 N N . GLU A 1 102 ? 15.187 -8.595 -15.481 1.00 51.78 102 GLU A N 1
ATOM 850 C CA . GLU A 1 102 ? 16.514 -8.279 -14.933 1.00 51.78 102 GLU A CA 1
ATOM 851 C C . GLU A 1 102 ? 16.640 -8.660 -13.451 1.00 51.78 102 GLU A C 1
ATOM 853 O O . GLU A 1 102 ? 17.682 -9.171 -13.037 1.00 51.78 102 GLU A O 1
ATOM 858 N N . ASP A 1 103 ? 15.567 -8.494 -12.671 1.00 51.72 103 ASP A N 1
ATOM 859 C CA . ASP A 1 103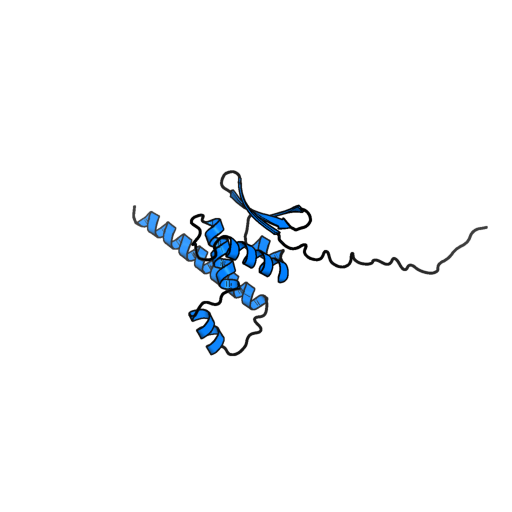 ? 15.512 -8.962 -11.286 1.00 51.72 103 ASP A CA 1
ATOM 860 C C . ASP A 1 103 ? 15.506 -10.492 -11.246 1.00 51.72 103 ASP A C 1
ATOM 862 O O . ASP A 1 103 ? 16.246 -11.075 -10.469 1.00 51.72 103 ASP A O 1
ATOM 866 N N . GLU A 1 104 ? 14.745 -11.175 -12.105 1.00 49.72 104 GLU A N 1
ATOM 867 C CA . GLU A 1 104 ? 14.754 -12.636 -12.221 1.00 49.72 104 GLU A CA 1
ATOM 868 C C . GLU A 1 104 ? 16.152 -13.153 -12.565 1.00 49.72 104 GLU A C 1
ATOM 870 O O . GLU A 1 104 ? 16.630 -14.074 -11.907 1.00 49.72 104 GLU A O 1
ATOM 875 N N . ILE A 1 105 ? 16.846 -12.527 -13.520 1.00 48.22 105 ILE A N 1
ATOM 876 C CA . ILE A 1 105 ? 18.232 -12.859 -13.878 1.00 48.22 105 ILE A CA 1
ATOM 877 C C . ILE A 1 105 ? 19.166 -12.647 -12.676 1.00 48.22 105 ILE A C 1
ATOM 879 O O . ILE A 1 105 ? 19.925 -13.556 -12.340 1.00 48.22 105 ILE A O 1
ATOM 883 N N . TYR A 1 106 ? 19.059 -11.520 -11.964 1.00 44.25 106 TYR A N 1
ATOM 884 C CA . TYR A 1 106 ? 19.836 -11.247 -10.747 1.00 44.25 106 TYR A CA 1
ATOM 885 C C . TYR A 1 106 ? 19.541 -12.248 -9.610 1.00 44.25 106 TYR A C 1
ATOM 887 O O . TYR A 1 106 ? 20.449 -12.731 -8.929 1.00 44.25 106 TYR A O 1
ATOM 895 N N . MET A 1 107 ? 18.272 -12.609 -9.406 1.00 41.38 107 MET A N 1
ATOM 896 C CA . MET A 1 107 ? 17.813 -13.544 -8.369 1.00 41.38 107 MET A CA 1
ATOM 897 C C . MET A 1 107 ? 18.220 -14.993 -8.695 1.00 41.38 107 MET A C 1
ATOM 899 O O . MET A 1 107 ? 18.544 -15.766 -7.787 1.00 41.38 107 MET A O 1
ATOM 903 N N . LEU A 1 108 ? 18.225 -15.367 -9.980 1.00 49.72 108 LEU A N 1
ATOM 904 C CA . LEU A 1 108 ? 18.700 -16.658 -10.487 1.00 49.72 108 LEU A CA 1
ATOM 905 C C . LEU A 1 108 ? 20.222 -16.773 -10.366 1.00 49.72 108 LEU A C 1
ATOM 907 O O . LEU A 1 108 ? 20.720 -17.814 -9.930 1.00 49.72 108 LEU A O 1
ATOM 911 N N . GLU A 1 109 ? 20.952 -15.697 -10.670 1.00 45.09 109 GLU A N 1
ATOM 912 C CA . GLU A 1 109 ? 22.405 -15.620 -10.502 1.00 45.09 109 GLU A CA 1
ATOM 913 C C . GLU A 1 109 ? 22.805 -15.742 -9.019 1.00 45.09 109 GLU A C 1
ATOM 915 O O . GLU A 1 109 ? 23.761 -16.442 -8.680 1.00 45.09 109 GLU A O 1
ATOM 920 N N . LYS A 1 110 ? 22.022 -15.151 -8.104 1.00 46.94 110 LYS A N 1
ATOM 921 C CA . LYS A 1 110 ? 22.272 -15.184 -6.651 1.00 46.94 110 LYS A CA 1
ATOM 922 C C . LYS A 1 110 ? 21.790 -16.437 -5.908 1.00 46.94 110 LYS A C 1
ATOM 924 O O . LYS A 1 110 ? 22.057 -16.519 -4.715 1.00 46.94 110 LYS A O 1
ATOM 929 N N . LYS A 1 111 ? 21.159 -17.415 -6.575 1.00 46.00 111 LYS A N 1
ATOM 930 C CA . LYS A 1 111 ? 20.709 -18.722 -6.032 1.00 46.00 111 LYS A CA 1
ATOM 931 C C . LYS A 1 111 ? 20.084 -18.669 -4.617 1.00 46.00 111 LYS A C 1
ATOM 933 O O . LYS A 1 111 ? 20.787 -18.787 -3.619 1.00 46.00 111 LYS A O 1
ATOM 938 N N . LYS A 1 112 ? 18.740 -18.719 -4.575 1.00 50.75 112 LYS A N 1
ATOM 939 C CA . LYS A 1 112 ? 17.846 -18.886 -3.397 1.00 50.75 112 LYS A CA 1
ATOM 940 C C . LYS A 1 112 ? 17.753 -17.666 -2.476 1.00 50.75 112 LYS A C 1
ATOM 942 O O . LYS A 1 112 ? 18.707 -17.324 -1.792 1.00 50.75 112 LYS A O 1
ATOM 947 N N . TYR A 1 113 ? 16.547 -17.118 -2.318 1.00 44.28 113 TYR A N 1
ATOM 948 C CA . TYR A 1 113 ? 16.284 -16.189 -1.221 1.00 44.28 113 TYR A CA 1
ATOM 949 C C . TYR A 1 113 ? 15.745 -16.861 0.032 1.00 44.28 113 TYR A C 1
ATOM 951 O O . TYR A 1 113 ? 14.841 -17.694 -0.020 1.00 44.28 113 TYR A O 1
ATOM 959 N N . PRO A 1 114 ? 16.255 -16.383 1.170 1.00 43.56 114 PRO A N 1
ATOM 960 C CA . PRO A 1 114 ? 15.441 -15.598 2.073 1.00 43.56 114 PRO A CA 1
ATOM 961 C C . PRO A 1 114 ? 16.082 -14.210 2.221 1.00 43.56 114 PRO A C 1
ATOM 963 O O . PRO A 1 114 ? 17.051 -14.051 2.961 1.00 43.56 114 PRO A O 1
ATOM 966 N N . LEU A 1 115 ? 15.578 -13.185 1.516 1.00 58.22 115 LEU A N 1
ATOM 967 C CA . LEU A 1 115 ? 15.940 -11.808 1.875 1.00 58.22 115 LEU A CA 1
ATOM 968 C C . LEU A 1 115 ? 15.421 -11.569 3.285 1.00 58.22 115 LEU A C 1
ATOM 970 O O . LEU A 1 115 ? 14.222 -11.708 3.538 1.00 58.22 115 LEU A O 1
ATOM 974 N N . THR A 1 116 ? 16.312 -11.192 4.194 1.00 51.53 116 THR A N 1
ATOM 975 C CA . THR A 1 116 ? 15.871 -10.697 5.493 1.00 51.53 116 THR A CA 1
ATOM 976 C C . THR A 1 116 ? 15.192 -9.334 5.291 1.00 51.53 116 THR A C 1
ATOM 978 O O . THR A 1 116 ? 15.582 -8.578 4.392 1.00 51.53 116 THR A O 1
ATOM 981 N N . PRO A 1 117 ? 14.189 -8.974 6.112 1.00 50.72 117 PRO A N 1
ATOM 982 C CA . PRO A 1 117 ? 13.546 -7.657 6.059 1.00 50.72 117 PRO A CA 1
ATOM 983 C C . PRO A 1 117 ? 14.542 -6.491 6.104 1.00 50.72 117 PRO A C 1
ATOM 985 O O . PRO A 1 117 ? 14.308 -5.450 5.499 1.00 50.72 117 PRO A O 1
ATOM 988 N N . HIS A 1 118 ? 15.686 -6.693 6.763 1.00 43.28 118 HIS A N 1
ATOM 989 C CA . HIS A 1 118 ? 16.781 -5.733 6.803 1.00 43.28 118 HIS A CA 1
ATOM 990 C C . HIS A 1 118 ? 17.381 -5.477 5.415 1.00 43.28 118 HIS A C 1
ATOM 992 O O . HIS A 1 118 ? 17.479 -4.327 5.002 1.00 43.28 118 HIS A O 1
ATOM 998 N N . THR A 1 119 ? 17.702 -6.526 4.652 1.00 47.03 119 THR A N 1
ATOM 999 C CA . THR A 1 119 ? 18.241 -6.379 3.291 1.00 47.03 119 THR A CA 1
ATOM 1000 C C . THR A 1 119 ? 17.234 -5.707 2.356 1.00 47.03 119 THR A C 1
ATOM 1002 O O . THR A 1 119 ? 17.621 -4.850 1.565 1.00 47.03 119 THR A O 1
ATOM 1005 N N . PHE A 1 120 ? 15.940 -6.011 2.501 1.00 55.22 120 PHE A N 1
ATOM 1006 C CA . PHE A 1 120 ? 14.873 -5.294 1.794 1.00 55.22 120 PHE A CA 1
ATOM 1007 C C . PHE A 1 120 ? 14.818 -3.809 2.175 1.00 55.22 120 PHE A C 1
ATOM 1009 O O . PHE A 1 120 ? 14.756 -2.961 1.287 1.00 55.22 120 PHE A O 1
ATOM 1016 N N . SER A 1 121 ? 14.890 -3.484 3.470 1.00 48.62 121 SER A N 1
ATOM 1017 C CA . SER A 1 121 ? 14.912 -2.092 3.941 1.00 48.62 121 SER A CA 1
ATOM 1018 C C . SER A 1 121 ? 16.117 -1.345 3.382 1.00 48.62 121 SER A C 1
ATOM 1020 O O . SER A 1 121 ? 15.955 -0.271 2.819 1.00 48.62 121 SER A O 1
ATOM 1022 N N . THR A 1 122 ? 17.309 -1.944 3.422 1.00 47.81 122 THR A N 1
ATOM 1023 C CA . THR A 1 122 ? 18.532 -1.341 2.877 1.00 47.81 122 THR A CA 1
ATOM 1024 C C . THR A 1 122 ? 18.456 -1.141 1.365 1.00 47.81 122 THR A C 1
ATOM 1026 O O . THR A 1 122 ? 18.943 -0.133 0.857 1.00 47.81 122 THR A O 1
ATOM 1029 N N . MET A 1 123 ? 17.845 -2.066 0.621 1.00 52.56 123 MET A N 1
ATOM 1030 C CA . MET A 1 123 ? 17.644 -1.905 -0.823 1.00 52.56 123 MET A CA 1
ATOM 1031 C C . MET A 1 123 ? 16.653 -0.779 -1.135 1.00 52.56 123 MET A C 1
ATOM 1033 O O . MET A 1 123 ? 16.925 0.040 -2.012 1.00 52.56 123 MET A O 1
ATOM 1037 N N . LEU A 1 124 ? 15.548 -0.688 -0.392 1.00 52.84 124 LEU A N 1
ATOM 1038 C CA . LEU A 1 124 ? 14.573 0.396 -0.535 1.00 52.84 124 LEU A CA 1
ATOM 1039 C C . LEU A 1 124 ? 15.158 1.753 -0.123 1.00 52.84 124 LEU A C 1
ATOM 1041 O O . LEU A 1 124 ? 14.927 2.745 -0.806 1.00 52.84 124 LEU A O 1
ATOM 1045 N N . GLU A 1 125 ? 15.954 1.803 0.944 1.00 54.00 125 GLU A N 1
ATOM 1046 C CA . GLU A 1 125 ? 16.658 3.008 1.398 1.00 54.00 125 GLU A CA 1
ATOM 1047 C C . GLU A 1 125 ? 17.683 3.481 0.365 1.00 54.00 125 GLU A C 1
ATOM 1049 O O . GLU A 1 125 ? 17.681 4.653 -0.007 1.00 54.00 125 GLU A O 1
ATOM 1054 N N . LYS A 1 126 ? 18.513 2.573 -0.165 1.00 50.66 126 LYS A N 1
ATOM 1055 C CA . LYS A 1 126 ? 19.482 2.901 -1.221 1.00 50.66 126 LYS A CA 1
ATOM 1056 C C . LYS A 1 126 ? 18.795 3.375 -2.497 1.00 50.66 126 LYS A C 1
ATOM 1058 O O . LYS A 1 126 ? 19.248 4.342 -3.102 1.00 50.66 126 LYS A O 1
ATOM 1063 N N . LYS A 1 127 ? 17.680 2.749 -2.880 1.00 58.56 127 LYS A N 1
ATOM 1064 C CA . LYS A 1 127 ? 16.882 3.188 -4.029 1.00 58.56 127 LYS A CA 1
ATOM 1065 C C . LYS A 1 127 ? 16.287 4.583 -3.808 1.00 58.56 127 LYS A C 1
ATOM 1067 O O . LYS A 1 127 ? 16.357 5.416 -4.703 1.00 58.56 127 LYS A O 1
ATOM 1072 N N . LEU A 1 128 ? 15.781 4.867 -2.605 1.00 49.47 128 LEU A N 1
ATOM 1073 C CA . LEU A 1 128 ? 15.250 6.184 -2.241 1.00 49.47 128 LEU A CA 1
ATOM 1074 C C . LEU A 1 128 ? 16.322 7.286 -2.329 1.00 49.47 128 LEU A C 1
ATOM 1076 O O . LEU A 1 128 ? 16.026 8.389 -2.787 1.00 49.47 128 LEU A O 1
ATOM 1080 N N . ILE A 1 129 ? 17.555 6.985 -1.904 1.00 54.69 129 ILE A N 1
ATOM 1081 C CA . ILE A 1 129 ? 18.705 7.897 -2.015 1.00 54.69 129 ILE A CA 1
ATOM 1082 C C . ILE A 1 129 ? 18.992 8.196 -3.488 1.00 54.69 129 ILE A C 1
ATOM 1084 O O . ILE A 1 129 ? 19.052 9.362 -3.869 1.00 54.69 129 ILE A O 1
ATOM 1088 N N . ILE A 1 130 ? 19.070 7.160 -4.326 1.00 49.44 130 ILE A N 1
ATOM 1089 C CA . ILE A 1 130 ? 19.322 7.305 -5.765 1.00 49.44 130 ILE A CA 1
ATOM 1090 C C . ILE A 1 130 ? 18.216 8.137 -6.438 1.00 49.44 130 ILE A C 1
ATOM 1092 O O . ILE A 1 130 ? 18.516 9.071 -7.179 1.00 49.44 130 ILE A O 1
ATOM 1096 N N . ASP A 1 131 ? 16.939 7.878 -6.142 1.00 57.00 131 ASP A N 1
ATOM 1097 C CA . ASP A 1 131 ? 15.815 8.634 -6.716 1.00 57.00 131 ASP A CA 1
ATOM 1098 C C . ASP A 1 131 ? 15.822 10.112 -6.288 1.00 57.00 131 ASP A C 1
ATOM 1100 O O . ASP A 1 131 ? 15.486 11.009 -7.073 1.00 57.00 131 ASP A O 1
ATOM 1104 N N . TYR A 1 132 ? 16.224 10.391 -5.044 1.00 58.91 132 TYR A N 1
ATOM 1105 C CA . TYR A 1 132 ? 16.392 11.752 -4.543 1.00 58.91 132 TYR A CA 1
ATOM 1106 C C . TYR A 1 132 ? 17.557 12.476 -5.232 1.00 58.91 132 TYR A C 1
ATOM 1108 O O . TYR A 1 132 ? 17.388 13.614 -5.682 1.00 58.91 132 TYR A O 1
ATOM 1116 N N . GLU A 1 133 ? 18.708 11.819 -5.371 1.00 61.97 133 GLU A N 1
ATOM 1117 C CA . GLU A 1 133 ? 19.894 12.364 -6.041 1.00 61.97 133 GLU A CA 1
ATOM 1118 C C . GLU A 1 133 ? 19.632 12.642 -7.523 1.00 61.97 133 GLU A C 1
ATOM 1120 O O . GLU A 1 133 ? 19.932 13.735 -8.008 1.00 61.97 133 GLU A O 1
ATOM 1125 N N . ILE A 1 134 ? 18.966 11.718 -8.223 1.00 60.75 134 ILE A N 1
ATOM 1126 C CA . ILE A 1 134 ? 18.527 11.909 -9.611 1.00 60.75 134 ILE A CA 1
ATOM 1127 C C . ILE A 1 134 ? 17.616 13.136 -9.704 1.00 60.75 134 ILE A C 1
ATOM 1129 O O . ILE A 1 134 ? 17.818 14.007 -10.554 1.00 60.75 134 ILE A O 1
ATOM 1133 N N . LYS A 1 135 ? 16.628 13.259 -8.812 1.00 67.31 135 LYS A N 1
ATOM 1134 C CA . LYS A 1 135 ? 15.702 14.398 -8.810 1.00 67.31 135 LYS A CA 1
ATOM 1135 C C . LYS A 1 135 ? 16.421 15.732 -8.584 1.00 67.31 135 LYS A C 1
ATOM 1137 O O . LYS A 1 135 ? 16.096 16.710 -9.260 1.00 67.31 135 LYS A O 1
ATOM 1142 N N . MET A 1 136 ? 17.379 15.781 -7.661 1.00 70.25 136 MET A N 1
ATOM 1143 C CA . MET A 1 136 ? 18.199 16.969 -7.408 1.00 70.25 136 MET A CA 1
ATOM 1144 C C . MET A 1 136 ? 19.057 17.329 -8.624 1.00 70.25 136 MET A C 1
ATOM 1146 O O . MET A 1 136 ? 19.069 18.490 -9.037 1.00 70.25 136 MET A O 1
ATOM 1150 N N . ALA A 1 137 ? 19.690 16.341 -9.259 1.00 61.75 137 ALA A N 1
ATOM 1151 C CA . ALA A 1 137 ? 20.476 16.540 -10.474 1.00 61.75 137 ALA A CA 1
ATOM 1152 C C . ALA A 1 137 ? 19.628 17.127 -11.617 1.00 61.75 137 ALA A C 1
ATOM 1154 O O . ALA A 1 137 ? 20.043 18.087 -12.268 1.00 61.75 137 ALA A O 1
ATOM 1155 N N . TYR A 1 138 ? 18.399 16.637 -11.812 1.00 65.56 138 TYR A N 1
ATOM 1156 C CA . TYR A 1 138 ? 17.465 17.198 -12.796 1.00 65.56 138 TYR A CA 1
ATOM 1157 C C . TYR A 1 138 ? 17.087 18.657 -12.504 1.00 65.56 138 TYR A C 1
ATOM 1159 O O . TYR A 1 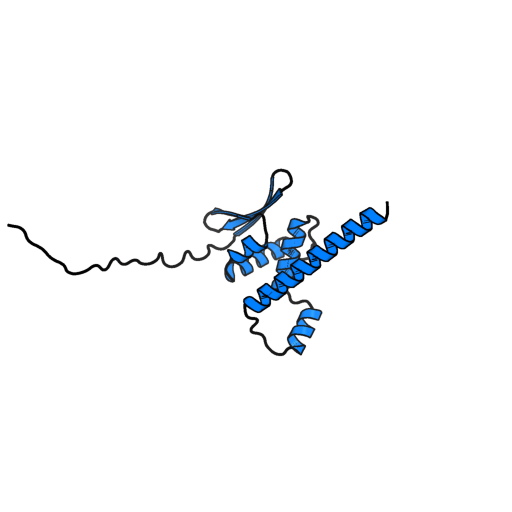138 ? 16.972 19.460 -13.434 1.00 65.56 138 TYR A O 1
ATOM 1167 N N . GLN A 1 139 ? 16.892 19.028 -11.234 1.00 67.50 139 GLN A N 1
ATOM 1168 C CA . GLN A 1 139 ? 16.587 20.417 -10.873 1.00 67.50 139 GLN A CA 1
ATOM 1169 C C . GLN A 1 139 ? 17.783 21.351 -11.078 1.00 67.50 139 GLN A C 1
ATOM 1171 O O . GLN A 1 139 ? 17.603 22.452 -11.598 1.00 67.50 139 GLN A O 1
ATOM 1176 N N . LEU A 1 140 ? 18.995 20.899 -10.751 1.00 67.75 140 LEU A N 1
ATOM 1177 C CA . LEU A 1 140 ? 20.229 21.646 -11.001 1.00 67.75 140 LEU A CA 1
ATOM 1178 C C . LEU A 1 140 ? 20.473 21.851 -12.501 1.00 67.75 140 LEU A C 1
ATOM 1180 O O . LEU A 1 140 ? 20.732 22.971 -12.934 1.00 67.75 140 LEU A O 1
ATOM 1184 N N . LEU A 1 141 ? 20.285 20.813 -13.319 1.00 69.12 141 LEU A N 1
ATOM 1185 C CA . LEU A 1 141 ? 20.388 20.919 -14.779 1.00 69.12 141 LEU A CA 1
ATOM 1186 C C . LEU A 1 141 ? 19.406 21.939 -15.368 1.00 69.12 141 LEU A C 1
ATOM 1188 O O . LEU A 1 141 ? 19.731 22.619 -16.339 1.00 69.12 141 LEU A O 1
ATOM 1192 N N . LYS A 1 142 ? 18.212 22.072 -14.783 1.00 74.44 142 LYS A N 1
ATOM 1193 C CA . LYS A 1 142 ? 17.209 23.055 -15.214 1.00 74.44 142 LYS A CA 1
ATOM 1194 C C . LYS A 1 142 ? 17.586 24.493 -14.841 1.00 74.44 142 LYS A C 1
ATOM 1196 O O . LYS A 1 142 ? 17.197 25.412 -15.553 1.00 74.44 142 LYS A O 1
ATOM 1201 N N . LEU A 1 143 ? 18.322 24.684 -13.747 1.00 71.19 143 LEU A N 1
ATOM 1202 C CA . LEU A 1 143 ? 18.831 25.990 -13.316 1.00 71.19 143 LEU A CA 1
ATOM 1203 C C . LEU A 1 143 ? 20.024 26.452 -14.156 1.00 71.19 143 LEU A C 1
ATOM 1205 O O . LEU A 1 143 ? 20.136 27.638 -14.429 1.00 71.19 143 LEU A O 1
ATOM 1209 N N . ILE A 1 144 ? 20.879 25.520 -14.583 1.00 68.94 144 ILE A N 1
ATOM 1210 C CA . ILE A 1 144 ? 22.081 25.817 -15.379 1.00 68.94 144 ILE A CA 1
ATOM 1211 C C . ILE A 1 144 ? 21.741 26.092 -16.855 1.00 68.94 144 ILE A C 1
ATOM 1213 O O . ILE A 1 144 ? 22.467 26.806 -17.534 1.00 68.94 144 ILE A O 1
ATOM 1217 N N . LYS A 1 145 ? 20.636 25.541 -17.372 1.00 67.81 145 LYS A N 1
ATOM 1218 C CA . LYS A 1 145 ? 20.183 25.742 -18.764 1.00 67.81 145 LYS A CA 1
ATOM 1219 C C . LYS A 1 145 ? 19.334 27.011 -18.976 1.00 67.81 145 LYS A C 1
ATOM 1221 O O . LYS A 1 145 ? 18.591 27.073 -19.955 1.00 67.81 145 LYS A O 1
ATOM 1226 N N . LYS A 1 146 ? 19.394 27.978 -18.061 1.00 50.03 146 LYS A N 1
ATOM 1227 C CA . LYS A 1 146 ? 18.676 29.256 -18.131 1.00 50.03 146 LYS A CA 1
ATOM 1228 C C . LYS A 1 146 ? 19.672 30.395 -18.295 1.00 50.03 146 LYS A C 1
ATOM 1230 O O . LYS A 1 146 ? 19.331 31.330 -19.046 1.00 50.03 146 LYS A O 1
#